Protein AF-A0A812NXV0-F1 (afdb_monomer_lite)

Structure (mmCIF, N/CA/C/O backbone):
data_AF-A0A812NXV0-F1
#
_entry.id   AF-A0A812NXV0-F1
#
loop_
_atom_site.group_PDB
_atom_site.id
_atom_site.type_symbol
_atom_site.label_atom_id
_atom_site.label_alt_id
_atom_site.label_comp_id
_atom_site.label_asym_id
_atom_site.label_entity_id
_atom_site.label_seq_id
_atom_site.pdbx_PDB_ins_code
_atom_site.Cartn_x
_atom_site.Cartn_y
_atom_site.Cartn_z
_atom_site.occupancy
_atom_site.B_iso_or_equiv
_atom_site.auth_seq_id
_atom_site.auth_comp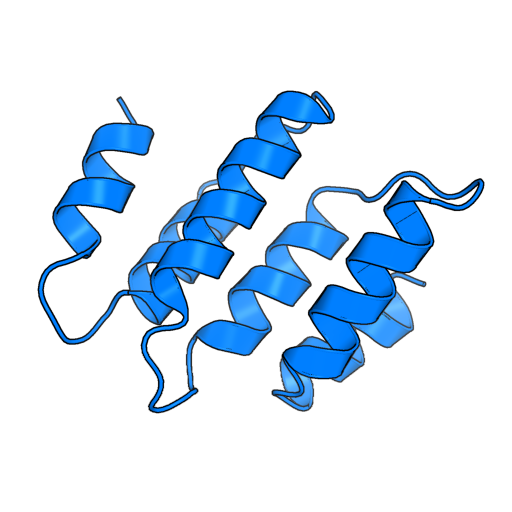_id
_atom_site.auth_asym_id
_atom_site.auth_atom_id
_atom_site.pdbx_PDB_model_num
ATOM 1 N N . PHE A 1 1 ? -2.614 -4.226 16.600 1.00 54.28 1 PHE A N 1
ATOM 2 C CA . PHE A 1 1 ? -2.593 -4.384 15.134 1.00 54.28 1 PHE A CA 1
ATOM 3 C C . PHE A 1 1 ? -1.735 -3.327 14.436 1.00 54.28 1 PHE A C 1
ATOM 5 O O . PHE A 1 1 ? -0.811 -3.714 13.737 1.00 54.28 1 PHE A O 1
ATOM 12 N N . ASN A 1 2 ? -1.888 -2.021 14.699 1.00 51.44 2 ASN A N 1
ATOM 13 C CA . ASN A 1 2 ? -0.991 -1.010 14.092 1.00 51.44 2 ASN A CA 1
ATOM 14 C C . ASN A 1 2 ? 0.513 -1.221 14.410 1.00 51.44 2 ASN A C 1
ATOM 16 O O . ASN A 1 2 ? 1.370 -0.933 13.580 1.00 51.44 2 ASN A O 1
ATOM 20 N N . SER A 1 3 ? 0.846 -1.781 15.579 1.00 57.59 3 SER A N 1
ATOM 21 C CA . SER A 1 3 ? 2.232 -2.066 15.989 1.00 57.59 3 SER A CA 1
ATOM 22 C C . SER A 1 3 ? 2.872 -3.237 15.233 1.00 57.59 3 SER A C 1
ATOM 24 O O . SER A 1 3 ? 4.075 -3.222 14.992 1.00 57.59 3 SER A O 1
ATOM 26 N N . THR A 1 4 ? 2.084 -4.247 14.848 1.00 59.91 4 THR A N 1
ATOM 27 C CA . THR A 1 4 ? 2.578 -5.393 14.068 1.00 59.91 4 THR A CA 1
ATOM 28 C C . THR A 1 4 ? 2.756 -5.008 12.605 1.00 59.91 4 THR A C 1
ATOM 30 O O . THR A 1 4 ? 3.765 -5.371 12.016 1.00 59.91 4 THR A O 1
ATOM 33 N N . LEU A 1 5 ? 1.849 -4.193 12.054 1.00 59.78 5 LEU A N 1
ATOM 34 C CA . LEU A 1 5 ? 1.981 -3.608 10.716 1.00 59.78 5 LEU A CA 1
ATOM 35 C C . LEU A 1 5 ? 3.256 -2.769 10.589 1.00 59.78 5 LEU A C 1
ATOM 37 O O . LEU A 1 5 ? 4.080 -3.054 9.728 1.00 59.78 5 LEU A O 1
ATOM 41 N N . SER A 1 6 ? 3.492 -1.818 11.498 1.00 57.44 6 SER A N 1
ATOM 42 C CA . SER A 1 6 ? 4.716 -1.000 11.468 1.00 57.44 6 SER A CA 1
ATOM 43 C C . SER A 1 6 ? 6.000 -1.853 11.500 1.00 57.44 6 SER A C 1
ATOM 45 O O . SER A 1 6 ? 6.940 -1.597 10.750 1.00 57.44 6 SER A O 1
ATOM 47 N N . GLY A 1 7 ? 6.013 -2.947 12.275 1.00 56.12 7 GLY A N 1
ATOM 48 C CA . GLY A 1 7 ? 7.122 -3.910 12.271 1.00 56.12 7 GLY A CA 1
ATOM 49 C C . GLY A 1 7 ? 7.282 -4.689 10.955 1.00 56.12 7 GLY A C 1
ATOM 50 O O . GLY A 1 7 ? 8.405 -5.005 10.568 1.00 56.12 7 GLY A O 1
ATOM 51 N N . LEU A 1 8 ? 6.188 -4.968 10.239 1.00 58.75 8 LEU A N 1
ATOM 52 C CA . LEU A 1 8 ? 6.203 -5.633 8.929 1.00 58.75 8 LEU A CA 1
ATOM 53 C C . LEU A 1 8 ? 6.697 -4.713 7.805 1.00 58.75 8 LEU A C 1
ATOM 55 O O . LEU A 1 8 ? 7.397 -5.194 6.914 1.00 58.75 8 LEU A O 1
ATOM 59 N N . ALA A 1 9 ? 6.418 -3.404 7.881 1.00 53.97 9 ALA A N 1
ATOM 60 C CA . ALA A 1 9 ? 7.007 -2.414 6.973 1.00 53.97 9 ALA A CA 1
ATOM 61 C C . ALA A 1 9 ? 8.537 -2.397 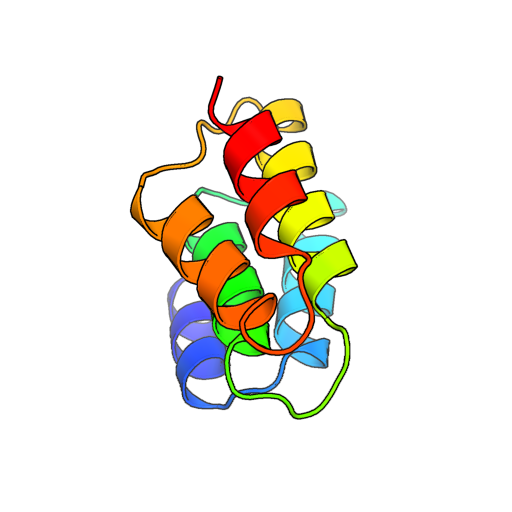7.089 1.00 53.97 9 ALA A C 1
ATOM 63 O O . ALA A 1 9 ? 9.240 -2.392 6.082 1.00 53.97 9 ALA A O 1
ATOM 64 N N . VAL A 1 10 ? 9.054 -2.462 8.321 1.00 55.09 10 VAL A N 1
ATOM 65 C CA . VAL A 1 10 ? 10.501 -2.529 8.588 1.00 55.09 10 VAL A CA 1
ATOM 66 C C . VAL A 1 10 ? 11.084 -3.888 8.174 1.00 55.09 10 VAL A C 1
ATOM 68 O O . VAL A 1 10 ? 12.229 -3.963 7.737 1.00 55.09 10 VAL A O 1
ATOM 71 N N . GLY A 1 11 ? 10.291 -4.959 8.268 1.00 58.31 11 GLY A N 1
ATOM 72 C CA . GLY A 1 11 ? 10.686 -6.319 7.897 1.00 58.31 11 GLY A CA 1
ATOM 73 C C . GLY A 1 11 ? 10.616 -6.648 6.401 1.00 58.31 11 GLY A C 1
ATOM 74 O O . GLY A 1 11 ? 11.068 -7.726 6.023 1.00 58.31 11 GLY A O 1
ATOM 75 N N . ARG A 1 12 ? 10.064 -5.761 5.553 1.00 62.91 12 ARG A N 1
ATOM 76 C CA . ARG A 1 12 ? 9.893 -5.973 4.095 1.00 62.91 12 ARG A CA 1
ATOM 77 C C . ARG A 1 12 ? 9.168 -7.282 3.726 1.00 62.91 12 ARG A C 1
ATOM 79 O O . ARG A 1 12 ? 9.391 -7.854 2.659 1.00 62.91 12 ARG A O 1
ATOM 86 N N . CYS A 1 13 ? 8.303 -7.776 4.611 1.00 72.38 13 CYS A N 1
ATOM 87 C CA . CYS A 1 13 ? 7.522 -8.992 4.384 1.00 72.38 13 CYS A CA 1
ATOM 88 C C . CYS A 1 13 ? 6.163 -8.629 3.786 1.00 72.38 13 CYS A C 1
ATOM 90 O O . CYS A 1 13 ? 5.171 -8.555 4.516 1.00 72.38 13 CYS A O 1
ATOM 92 N N . TRP A 1 14 ? 6.129 -8.397 2.475 1.00 77.25 14 TRP A N 1
ATOM 93 C CA . TRP A 1 14 ? 4.899 -8.030 1.779 1.00 77.25 14 TRP A CA 1
ATOM 94 C C . TRP A 1 14 ? 3.805 -9.086 1.929 1.00 77.25 14 TRP A C 1
ATOM 96 O O . TRP A 1 14 ? 2.683 -8.715 2.250 1.00 77.25 14 TRP A O 1
ATOM 106 N N . ASP A 1 15 ? 4.150 -10.378 1.859 1.00 77.25 15 ASP A N 1
ATOM 107 C CA . ASP A 1 15 ? 3.202 -11.493 2.010 1.00 77.25 15 ASP A CA 1
ATOM 108 C C . ASP A 1 15 ? 2.409 -11.418 3.320 1.00 77.25 15 ASP A C 1
ATOM 110 O O . ASP A 1 15 ? 1.211 -11.676 3.373 1.00 77.25 15 ASP A O 1
ATOM 114 N N . ARG A 1 16 ? 3.091 -11.059 4.415 1.00 78.62 16 ARG A N 1
ATOM 115 C CA . ARG A 1 16 ? 2.460 -10.932 5.733 1.00 78.62 16 ARG A CA 1
ATOM 116 C C . ARG A 1 16 ? 1.641 -9.657 5.849 1.00 78.62 16 ARG A C 1
ATOM 118 O O . ARG A 1 16 ? 0.644 -9.654 6.563 1.00 78.62 16 ARG A O 1
ATOM 125 N N . ALA A 1 17 ? 2.079 -8.577 5.206 1.00 80.25 17 ALA A N 1
ATOM 126 C CA . ALA A 1 17 ? 1.350 -7.318 5.217 1.00 80.25 17 ALA A CA 1
ATOM 127 C C . ALA A 1 17 ? 0.033 -7.430 4.430 1.00 80.25 17 ALA A C 1
ATOM 129 O O . ALA A 1 17 ? -0.992 -6.949 4.909 1.00 80.25 17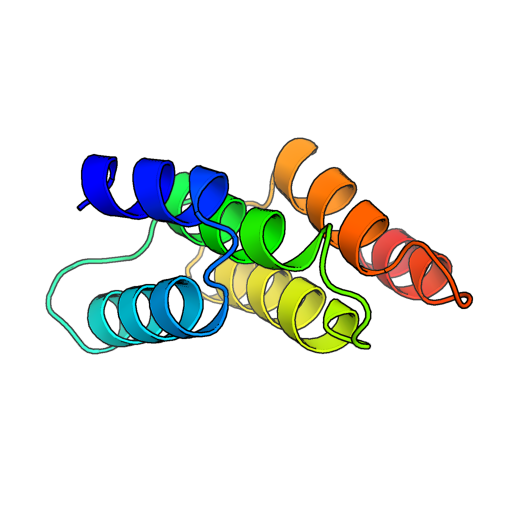 ALA A O 1
ATOM 130 N N . THR A 1 18 ? 0.030 -8.121 3.285 1.00 80.44 18 THR A N 1
ATOM 131 C CA . THR A 1 18 ? -1.192 -8.421 2.521 1.00 80.44 18 THR A CA 1
ATOM 132 C C . THR A 1 18 ? -2.116 -9.377 3.262 1.00 80.44 18 THR A C 1
ATOM 134 O O . THR A 1 18 ? -3.291 -9.055 3.407 1.00 80.44 18 THR A O 1
ATOM 137 N N . LEU A 1 19 ? -1.598 -10.482 3.813 1.00 83.38 19 LEU A N 1
ATOM 138 C CA . LEU A 1 19 ? -2.395 -11.409 4.632 1.00 83.38 19 LEU A CA 1
ATOM 139 C C . LEU A 1 19 ? -3.087 -10.698 5.796 1.00 83.38 19 LEU A C 1
ATOM 141 O O . LEU A 1 19 ? -4.276 -10.885 6.023 1.00 83.38 19 LEU A O 1
ATOM 145 N N . LEU A 1 20 ? -2.359 -9.843 6.515 1.00 82.56 20 LEU A N 1
ATOM 146 C CA . LEU A 1 20 ? -2.918 -9.122 7.653 1.00 82.56 20 LEU A CA 1
ATOM 147 C C . LEU A 1 20 ? -3.975 -8.096 7.227 1.00 82.56 20 LEU A C 1
ATOM 149 O O . LEU A 1 20 ? -4.973 -7.921 7.921 1.00 82.56 20 LEU A O 1
ATOM 153 N N . LEU A 1 21 ? -3.771 -7.420 6.093 1.00 83.31 21 LEU A N 1
ATOM 154 C CA . LEU A 1 21 ? -4.764 -6.510 5.525 1.00 83.31 21 LEU A CA 1
ATOM 155 C C . LEU A 1 21 ? -6.049 -7.270 5.163 1.00 83.31 21 LEU A C 1
ATOM 157 O O . LEU A 1 21 ? -7.147 -6.805 5.458 1.00 83.31 21 LEU A O 1
ATOM 161 N N . GLU A 1 22 ? -5.915 -8.452 4.570 1.00 83.81 22 GLU A N 1
ATOM 162 C CA . GLU A 1 22 ? -7.039 -9.303 4.191 1.00 83.81 22 GLU A CA 1
ATOM 163 C C . GLU A 1 22 ? -7.777 -9.859 5.419 1.00 83.81 22 GLU A C 1
ATOM 165 O O . GLU A 1 22 ? -9.004 -9.787 5.480 1.00 83.81 22 GLU A O 1
ATOM 170 N N . GLU A 1 23 ? -7.049 -10.300 6.450 1.00 84.94 23 GLU A N 1
ATOM 171 C CA . GLU A 1 23 ? -7.623 -10.697 7.743 1.00 84.94 23 GLU A CA 1
ATOM 172 C C . GLU A 1 23 ? -8.383 -9.549 8.419 1.00 84.94 23 GLU A C 1
ATOM 174 O O . GLU A 1 23 ? -9.433 -9.777 9.020 1.00 84.94 23 GLU A O 1
ATOM 179 N N . MET A 1 24 ? -7.892 -8.310 8.317 1.00 83.75 24 MET A N 1
ATOM 180 C CA . MET A 1 24 ? -8.612 -7.135 8.816 1.00 83.75 24 MET A CA 1
ATOM 181 C C . MET A 1 24 ? -9.913 -6.932 8.027 1.00 83.75 24 MET A C 1
ATOM 183 O O . MET A 1 24 ? -10.980 -6.827 8.626 1.00 83.75 24 MET A O 1
ATOM 187 N N . ARG A 1 25 ? -9.868 -6.995 6.691 1.00 81.44 25 ARG A N 1
ATOM 188 C CA . ARG A 1 25 ? -11.064 -6.840 5.839 1.00 81.44 25 ARG A CA 1
ATOM 189 C C . ARG A 1 25 ? -12.115 -7.932 6.044 1.00 81.44 25 ARG A C 1
ATOM 191 O O . ARG A 1 25 ? -13.304 -7.638 5.973 1.00 81.44 25 ARG A O 1
ATOM 198 N N . GLN A 1 26 ? -11.696 -9.176 6.277 1.00 83.31 26 GLN A N 1
ATOM 199 C CA . GLN A 1 26 ? -12.606 -10.305 6.519 1.00 83.31 26 GLN A CA 1
ATOM 200 C C . GLN A 1 26 ? -13.028 -10.439 7.990 1.00 83.31 26 GLN A C 1
ATOM 202 O O . GLN A 1 26 ? -13.988 -11.145 8.306 1.00 83.31 26 GLN A O 1
ATOM 207 N N . GLY A 1 27 ? -12.304 -9.790 8.898 1.00 81.19 27 GLY A N 1
ATOM 208 C CA . GLY A 1 27 ? -12.552 -9.818 10.330 1.00 81.19 27 GLY A CA 1
ATOM 209 C C . GLY A 1 27 ? -13.431 -8.665 10.826 1.00 81.19 27 GLY A C 1
ATOM 210 O O . GLY A 1 27 ? -13.927 -7.844 10.059 1.00 81.19 27 GLY A O 1
ATOM 211 N N . PRO A 1 28 ? -13.608 -8.552 12.153 1.00 76.62 28 PRO A N 1
ATOM 212 C CA . PRO A 1 28 ? -14.348 -7.449 12.766 1.00 76.62 28 PRO A CA 1
ATOM 213 C C . PRO A 1 28 ? -13.547 -6.133 12.829 1.00 76.62 28 PRO A C 1
ATOM 215 O O . PRO A 1 28 ? -14.008 -5.172 13.443 1.00 76.62 28 PRO A O 1
ATOM 218 N N . ILE A 1 29 ? -12.327 -6.087 12.277 1.00 79.69 29 ILE A N 1
ATOM 219 C CA . ILE A 1 29 ? -11.390 -4.967 12.429 1.00 79.69 29 ILE A CA 1
ATOM 220 C C . ILE A 1 29 ? -11.226 -4.256 11.092 1.00 79.69 29 ILE A C 1
ATOM 222 O O . ILE A 1 29 ? -10.477 -4.710 10.240 1.00 79.69 29 ILE A O 1
ATOM 226 N N . THR A 1 30 ? -11.830 -3.085 10.939 1.00 80.19 30 THR A N 1
ATOM 227 C CA . THR A 1 30 ? -11.691 -2.300 9.710 1.00 80.19 30 THR A CA 1
ATOM 228 C C . THR A 1 30 ? -10.234 -1.851 9.508 1.00 80.19 30 THR A C 1
ATOM 230 O O . THR A 1 30 ? -9.646 -1.261 10.429 1.00 80.19 30 THR A O 1
ATOM 233 N N . PRO A 1 31 ? -9.624 -2.103 8.333 1.00 82.06 31 PRO A N 1
ATOM 234 C CA . PRO A 1 31 ? -8.341 -1.510 7.992 1.00 82.06 31 PRO A CA 1
ATOM 235 C C . PRO A 1 31 ? -8.438 0.016 8.016 1.00 82.06 31 PRO A C 1
ATOM 237 O O . PRO A 1 31 ? -9.498 0.599 7.813 1.00 82.06 31 PRO A O 1
ATOM 240 N N . ASN A 1 32 ? -7.317 0.680 8.269 1.00 83.81 32 ASN A N 1
ATOM 241 C CA . ASN A 1 32 ? -7.224 2.139 8.267 1.00 83.81 32 ASN A CA 1
ATOM 242 C C . ASN A 1 32 ? -6.126 2.601 7.301 1.00 83.81 32 ASN A C 1
ATOM 244 O O . ASN A 1 32 ? -5.358 1.787 6.785 1.00 83.81 32 ASN A O 1
ATOM 248 N N . VAL A 1 33 ? -6.009 3.918 7.108 1.00 83.62 33 VAL A N 1
ATOM 249 C CA . VAL A 1 33 ? -4.990 4.530 6.232 1.00 83.62 33 VAL A CA 1
ATOM 250 C C . VAL A 1 33 ? -3.578 4.027 6.547 1.00 83.62 33 VAL A C 1
ATOM 252 O O . VAL A 1 33 ? -2.806 3.721 5.644 1.00 83.62 33 VAL A O 1
ATOM 255 N N . ILE A 1 34 ? -3.251 3.860 7.832 1.00 82.00 34 ILE A N 1
ATOM 256 C CA . ILE A 1 34 ? -1.940 3.361 8.268 1.00 82.00 34 ILE A CA 1
ATOM 257 C C . ILE A 1 34 ? -1.716 1.919 7.800 1.00 82.00 34 ILE A C 1
ATOM 259 O O . ILE A 1 34 ? -0.611 1.582 7.379 1.00 82.00 34 ILE A O 1
ATOM 263 N N . SER A 1 35 ? -2.744 1.071 7.857 1.00 83.81 35 SER A N 1
ATOM 264 C CA . SER A 1 35 ? -2.661 -0.340 7.464 1.00 83.81 35 SER A CA 1
ATOM 265 C C . SER A 1 35 ? -2.347 -0.474 5.980 1.00 83.81 35 SER A C 1
ATOM 267 O O . SER A 1 35 ? -1.389 -1.151 5.619 1.00 83.81 35 SER A O 1
ATOM 269 N N . TYR A 1 36 ? -3.064 0.272 5.142 1.00 85.62 36 TYR A N 1
ATOM 270 C CA . TYR A 1 36 ? -2.806 0.320 3.708 1.00 85.62 36 TYR A CA 1
ATOM 271 C C . TYR A 1 36 ? -1.430 0.907 3.375 1.00 85.62 36 TYR A C 1
ATOM 273 O O . TYR A 1 36 ? -0.670 0.290 2.634 1.00 85.62 36 TYR A O 1
ATOM 281 N N . ASN A 1 37 ? -1.054 2.037 3.983 1.00 82.88 37 ASN A N 1
ATOM 282 C CA . ASN A 1 37 ? 0.263 2.648 3.769 1.00 82.88 37 ASN A CA 1
ATOM 283 C C . ASN A 1 37 ? 1.413 1.717 4.148 1.00 82.88 37 ASN A C 1
ATOM 285 O O . ASN A 1 37 ? 2.435 1.670 3.465 1.00 82.88 37 ASN A O 1
ATOM 289 N N . THR A 1 38 ? 1.237 0.946 5.218 1.00 82.88 38 THR A N 1
ATOM 290 C CA . THR A 1 38 ? 2.211 -0.058 5.643 1.00 82.88 38 THR A CA 1
ATOM 291 C C . THR A 1 38 ? 2.354 -1.1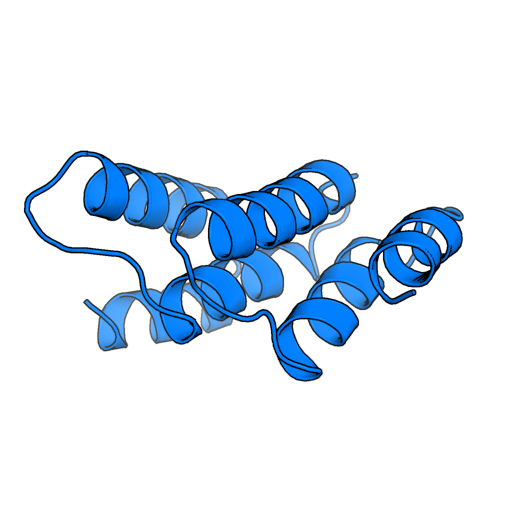61 4.593 1.00 82.88 38 THR A C 1
ATOM 293 O O . THR A 1 38 ? 3.478 -1.502 4.219 1.00 82.88 38 THR A O 1
ATOM 296 N N . THR A 1 39 ? 1.239 -1.693 4.088 1.00 83.88 39 THR A N 1
ATOM 297 C CA . THR A 1 39 ? 1.253 -2.725 3.044 1.00 83.88 39 THR A CA 1
ATOM 298 C C . THR A 1 39 ? 1.902 -2.199 1.768 1.00 83.88 39 THR A C 1
ATOM 300 O O . THR A 1 39 ? 2.825 -2.828 1.258 1.00 83.88 39 THR A O 1
ATOM 303 N N . ILE A 1 40 ? 1.546 -0.991 1.326 1.00 82.12 40 ILE A N 1
ATOM 304 C CA . ILE A 1 40 ? 2.158 -0.350 0.154 1.00 82.12 40 ILE A CA 1
ATOM 305 C C . ILE A 1 40 ? 3.671 -0.152 0.361 1.00 82.12 40 ILE A C 1
ATOM 307 O O . ILE A 1 40 ? 4.469 -0.447 -0.527 1.00 82.12 40 ILE A O 1
ATOM 311 N N . SER A 1 41 ? 4.088 0.281 1.556 1.00 80.25 41 SER A N 1
ATOM 312 C CA . SER A 1 41 ? 5.503 0.457 1.908 1.00 80.25 41 SER A CA 1
ATOM 313 C C . SER A 1 41 ? 6.304 -0.838 1.871 1.00 80.25 41 SER A C 1
ATOM 315 O O . SER A 1 41 ? 7.506 -0.788 1.611 1.00 80.25 41 SER A O 1
ATOM 317 N N . SER A 1 42 ? 5.678 -1.986 2.126 1.00 81.19 42 SER A N 1
ATOM 318 C CA . SER A 1 42 ? 6.365 -3.279 2.080 1.00 81.19 42 SER A CA 1
ATOM 319 C C . SER A 1 42 ? 6.776 -3.696 0.658 1.00 81.19 42 SER A C 1
ATOM 321 O O . SER A 1 42 ? 7.707 -4.487 0.509 1.00 81.19 42 SER A O 1
ATOM 323 N N .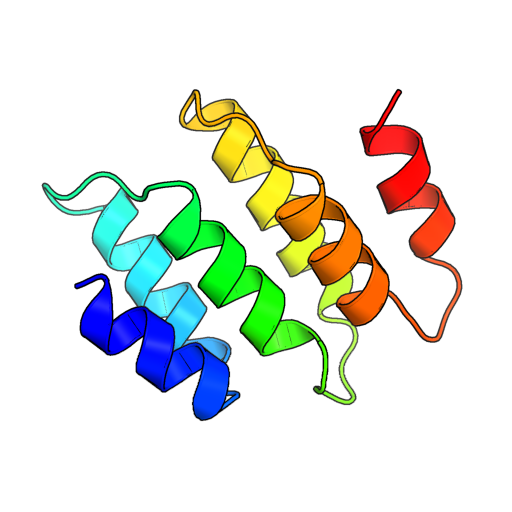 PHE A 1 43 ? 6.149 -3.117 -0.375 1.00 78.12 43 PHE A N 1
ATOM 324 C CA . PHE A 1 43 ? 6.434 -3.400 -1.785 1.00 78.12 43 PHE A CA 1
ATOM 325 C C . PHE A 1 43 ? 7.573 -2.553 -2.381 1.00 78.12 43 PHE A C 1
ATOM 327 O O . PHE A 1 43 ? 8.078 -2.884 -3.447 1.00 78.12 43 PHE A O 1
ATOM 334 N N . VAL A 1 44 ? 7.987 -1.462 -1.722 1.00 74.44 44 VAL A N 1
ATOM 335 C CA . VAL A 1 44 ? 8.876 -0.434 -2.307 1.00 74.44 44 VAL A CA 1
ATOM 336 C C . VAL A 1 44 ? 10.280 -0.934 -2.650 1.00 74.44 44 VAL A C 1
ATOM 338 O O . VAL A 1 44 ? 10.876 -0.466 -3.614 1.00 74.44 44 VAL A O 1
ATOM 341 N N . ASP A 1 45 ? 10.815 -1.862 -1.862 1.00 67.75 45 ASP A N 1
ATOM 342 C CA . ASP A 1 45 ? 12.208 -2.313 -1.976 1.00 67.75 45 ASP A CA 1
ATOM 343 C C . ASP A 1 45 ? 12.336 -3.740 -2.535 1.00 67.75 45 ASP A C 1
ATOM 345 O O . ASP A 1 45 ? 13.399 -4.356 -2.433 1.00 67.75 45 ASP A O 1
ATOM 349 N N . TRP A 1 46 ? 11.250 -4.297 -3.074 1.00 68.44 46 TRP A N 1
ATOM 350 C CA . TRP A 1 46 ? 11.245 -5.637 -3.650 1.00 68.44 46 TRP A CA 1
ATOM 351 C C . TRP A 1 46 ? 11.558 -5.595 -5.148 1.00 68.44 46 TRP A C 1
ATOM 353 O O . TRP A 1 46 ? 10.989 -4.798 -5.882 1.00 68.44 46 TRP A O 1
ATOM 363 N N . GLU A 1 47 ? 12.422 -6.499 -5.626 1.00 64.31 47 GLU A N 1
ATOM 364 C CA . GLU A 1 47 ? 12.822 -6.593 -7.047 1.00 64.31 47 GLU A CA 1
ATOM 365 C C . GLU A 1 47 ? 11.700 -7.091 -7.993 1.00 64.31 47 GLU A C 1
ATOM 367 O O . GLU A 1 47 ? 11.951 -7.360 -9.168 1.00 64.31 47 GLU A O 1
ATOM 372 N N . GLY A 1 48 ? 10.462 -7.234 -7.505 1.00 65.25 48 GLY A N 1
ATOM 373 C CA . GLY A 1 48 ? 9.313 -7.710 -8.281 1.00 65.25 48 GLY A CA 1
ATOM 374 C C . GLY A 1 48 ? 8.386 -6.590 -8.761 1.00 65.25 48 GLY A C 1
ATOM 375 O O . GLY A 1 48 ? 8.353 -5.502 -8.193 1.00 65.25 48 GLY A O 1
ATOM 376 N N . ASP A 1 49 ? 7.576 -6.881 -9.783 1.00 70.81 49 ASP A N 1
ATOM 377 C CA . ASP A 1 49 ? 6.513 -5.991 -10.273 1.00 70.81 49 ASP A CA 1
ATOM 378 C C . ASP A 1 49 ? 5.306 -5.998 -9.311 1.00 70.81 49 ASP A C 1
ATOM 380 O O . ASP A 1 49 ? 4.224 -6.486 -9.629 1.00 70.81 49 ASP A O 1
ATOM 384 N N . PHE A 1 50 ? 5.494 -5.459 -8.103 1.00 76.88 50 PHE A N 1
ATOM 385 C CA . PHE A 1 50 ? 4.445 -5.351 -7.078 1.00 76.88 50 PHE A CA 1
ATOM 386 C C . PHE A 1 50 ? 3.591 -4.084 -7.204 1.00 76.88 50 PHE A C 1
ATOM 388 O O . PHE A 1 50 ? 2.644 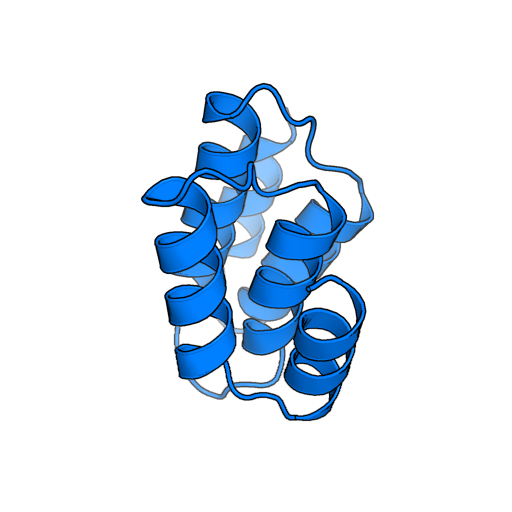-3.876 -6.446 1.00 76.88 50 PHE A O 1
ATOM 395 N N . TRP A 1 51 ? 3.889 -3.244 -8.191 1.00 75.50 51 TRP A N 1
ATOM 396 C CA . TRP A 1 51 ? 3.141 -2.026 -8.472 1.00 75.50 51 TRP A CA 1
ATOM 397 C C . TRP A 1 51 ? 1.636 -2.235 -8.720 1.00 75.50 51 TRP A C 1
ATOM 399 O O . TRP A 1 51 ? 0.877 -1.382 -8.260 1.00 75.50 51 TRP A O 1
ATOM 409 N N . PRO A 1 52 ? 1.151 -3.335 -9.346 1.00 80.50 52 PRO A N 1
ATOM 410 C CA . PRO A 1 52 ? -0.286 -3.541 -9.507 1.00 80.50 52 PRO A CA 1
ATOM 411 C C . PRO A 1 52 ? -0.976 -3.729 -8.153 1.00 80.50 52 PRO A C 1
ATOM 413 O O . PRO A 1 52 ? -2.026 -3.144 -7.924 1.00 80.50 52 PRO A O 1
ATOM 416 N N . TYR A 1 53 ? -0.341 -4.451 -7.223 1.00 80.94 53 TYR A N 1
ATOM 417 C CA . TYR A 1 53 ? -0.854 -4.639 -5.861 1.00 80.94 53 TYR A CA 1
ATOM 418 C C . TYR A 1 53 ? -0.841 -3.337 -5.055 1.00 80.94 53 TYR A C 1
ATOM 420 O O . TYR A 1 53 ? -1.743 -3.085 -4.258 1.00 80.94 53 TYR A O 1
ATOM 428 N N . ALA A 1 54 ? 0.162 -2.480 -5.270 1.00 82.12 54 ALA A N 1
ATOM 429 C CA . ALA A 1 54 ? 0.198 -1.157 -4.657 1.00 82.12 54 ALA A CA 1
ATOM 430 C C . ALA A 1 54 ? -0.953 -0.261 -5.153 1.00 82.12 54 ALA A C 1
ATOM 432 O O . ALA A 1 54 ? -1.549 0.456 -4.351 1.00 82.12 54 ALA A O 1
ATOM 433 N N . LEU A 1 55 ? -1.291 -0.319 -6.447 1.00 82.19 55 LEU A N 1
ATOM 434 C CA . LEU A 1 55 ? -2.447 0.393 -7.002 1.00 82.19 55 LEU A CA 1
ATOM 435 C C . LEU A 1 55 ? -3.773 -0.188 -6.513 1.00 82.19 55 LEU A C 1
ATOM 437 O O . LEU A 1 55 ? -4.649 0.574 -6.115 1.00 82.19 55 LEU A O 1
ATOM 441 N N . GLU A 1 56 ? -3.897 -1.513 -6.471 1.00 85.25 56 GLU A N 1
ATOM 442 C CA . GLU A 1 56 ? -5.071 -2.186 -5.912 1.00 85.25 56 GLU A CA 1
ATOM 443 C C . GLU A 1 56 ? -5.295 -1.755 -4.458 1.00 85.25 56 GLU A C 1
ATOM 445 O O . GLU A 1 56 ? -6.406 -1.398 -4.087 1.00 85.25 56 GLU A O 1
ATOM 450 N N . CYS A 1 57 ? -4.237 -1.656 -3.645 1.00 85.19 57 CYS A N 1
ATOM 451 C CA . CYS A 1 57 ? -4.342 -1.124 -2.285 1.00 85.19 57 CYS A CA 1
ATOM 452 C C . CYS A 1 57 ? -4.902 0.311 -2.248 1.00 85.19 57 CYS A C 1
ATOM 454 O O . CYS A 1 57 ? -5.708 0.616 -1.372 1.00 85.19 57 CYS A O 1
ATOM 456 N N . LEU A 1 58 ? -4.518 1.187 -3.184 1.00 84.62 58 LEU A N 1
ATOM 457 C CA . LEU A 1 58 ? -5.062 2.551 -3.269 1.00 84.62 58 LEU A CA 1
ATOM 458 C C . LEU A 1 58 ? -6.544 2.562 -3.667 1.00 84.62 58 LEU A C 1
ATOM 460 O O . LEU A 1 58 ? -7.311 3.378 -3.153 1.00 84.62 58 LEU A O 1
ATOM 464 N N . GLU A 1 59 ? -6.961 1.672 -4.566 1.00 85.38 59 GLU A N 1
ATOM 465 C CA . GLU A 1 59 ? -8.372 1.517 -4.933 1.00 85.38 59 GLU A CA 1
ATOM 466 C C . GLU A 1 59 ? -9.192 0.945 -3.775 1.00 85.38 59 GLU A C 1
ATOM 468 O O . GLU A 1 59 ? -10.266 1.458 -3.467 1.00 85.38 59 GLU A O 1
ATOM 473 N N . LEU A 1 60 ? -8.658 -0.057 -3.077 1.00 85.06 60 LEU A N 1
ATOM 474 C CA . LEU A 1 60 ? -9.275 -0.644 -1.893 1.00 85.06 60 LEU A CA 1
ATOM 475 C C . LEU A 1 60 ? -9.447 0.381 -0.767 1.00 85.06 60 LEU A C 1
ATOM 477 O O . LEU A 1 60 ? -10.495 0.395 -0.132 1.00 85.06 60 LEU A O 1
ATOM 481 N N . MET A 1 61 ? -8.486 1.292 -0.567 1.00 87.44 61 MET A N 1
ATOM 482 C CA . MET A 1 61 ? -8.668 2.425 0.347 1.00 87.44 61 MET A CA 1
ATOM 483 C C . MET A 1 61 ? -9.897 3.250 -0.033 1.00 87.44 61 MET A C 1
ATOM 485 O O . MET A 1 61 ? -10.737 3.506 0.822 1.00 87.44 61 MET A O 1
ATOM 489 N N . ARG A 1 62 ? -10.038 3.622 -1.313 1.00 84.25 62 ARG A N 1
ATOM 490 C CA . ARG A 1 62 ? -11.194 4.401 -1.785 1.00 84.25 62 ARG A CA 1
ATOM 491 C C . ARG A 1 62 ? -12.512 3.651 -1.586 1.00 84.25 62 ARG A C 1
ATOM 493 O O . ARG A 1 62 ? -13.501 4.276 -1.215 1.00 84.25 62 ARG A O 1
ATOM 500 N N . LEU A 1 63 ? -12.522 2.338 -1.829 1.00 85.56 63 LEU A N 1
ATOM 501 C CA . LEU A 1 63 ? -13.692 1.477 -1.619 1.00 85.56 63 LEU A CA 1
ATOM 502 C C . LEU A 1 63 ? -14.068 1.350 -0.141 1.00 85.56 63 LEU A C 1
ATOM 504 O O . LEU A 1 63 ? -15.252 1.324 0.179 1.00 85.56 63 LEU A O 1
ATOM 508 N N . ASP A 1 64 ? -13.079 1.329 0.748 1.00 83.00 64 ASP A N 1
ATOM 509 C CA . ASP A 1 64 ? -13.274 1.311 2.199 1.00 83.00 64 ASP A CA 1
ATOM 510 C C . ASP A 1 64 ? -13.550 2.728 2.770 1.00 83.00 64 ASP A C 1
ATOM 512 O O . ASP A 1 64 ? -13.426 2.948 3.974 1.00 83.00 64 ASP A O 1
ATOM 516 N N . GLU A 1 65 ? -13.906 3.703 1.919 1.00 85.62 65 GLU A N 1
ATOM 517 C CA . GLU A 1 65 ? -14.146 5.119 2.264 1.00 85.62 65 GLU A CA 1
ATOM 518 C C . GLU A 1 65 ? -12.944 5.820 2.935 1.00 85.62 65 GLU A C 1
ATOM 520 O O . GLU A 1 65 ? -13.073 6.855 3.593 1.00 85.62 65 GLU A O 1
ATOM 525 N N . LEU A 1 66 ? -11.738 5.284 2.741 1.00 85.19 66 LEU A N 1
ATOM 526 C CA . LEU A 1 66 ? -10.485 5.860 3.207 1.00 85.19 66 LEU A CA 1
ATOM 527 C C . LEU A 1 66 ? -9.856 6.697 2.100 1.00 85.19 66 LEU A C 1
ATOM 529 O O . LEU A 1 66 ? -9.676 6.256 0.966 1.00 85.19 66 LEU A O 1
ATOM 533 N N . GLN A 1 67 ? -9.458 7.918 2.442 1.00 83.12 67 GLN A N 1
ATOM 534 C CA . GLN A 1 67 ? -8.820 8.808 1.486 1.00 83.12 67 GLN A CA 1
ATOM 535 C C . GLN A 1 67 ? -7.313 8.517 1.438 1.00 83.12 67 GLN A C 1
ATOM 537 O O . GLN A 1 67 ? -6.640 8.687 2.460 1.00 83.12 67 GLN A O 1
ATOM 542 N N . PRO A 1 68 ? -6.765 8.071 0.290 1.00 81.50 68 PRO A N 1
ATOM 543 C CA . PRO A 1 68 ? -5.329 7.896 0.156 1.00 81.50 68 PRO A CA 1
ATOM 544 C C . PRO A 1 68 ? -4.638 9.253 0.274 1.00 81.50 68 PRO A C 1
ATOM 546 O O . PRO A 1 68 ? -5.060 10.238 -0.336 1.00 81.50 68 PRO A O 1
ATOM 549 N N . ASP A 1 69 ? -3.580 9.305 1.073 1.00 83.38 69 ASP A N 1
ATOM 550 C CA . ASP A 1 69 ? -2.794 10.511 1.295 1.00 83.38 69 ASP A CA 1
ATOM 551 C C . ASP A 1 69 ? -1.587 10.586 0.349 1.00 83.38 69 ASP A C 1
ATOM 553 O O . ASP A 1 69 ? -1.244 9.647 -0.374 1.00 83.38 69 ASP A O 1
ATOM 557 N N . LEU A 1 70 ? -0.902 11.731 0.367 1.00 79.75 70 LEU A N 1
ATOM 558 C CA . LEU A 1 70 ? 0.304 11.949 -0.433 1.00 79.75 70 LEU A CA 1
ATOM 559 C C . LEU A 1 70 ? 1.391 10.897 -0.140 1.00 79.75 70 LEU A C 1
ATOM 561 O O . LEU A 1 70 ? 2.201 10.580 -1.013 1.00 79.75 70 LEU A O 1
ATOM 565 N N . VAL A 1 71 ? 1.413 10.349 1.079 1.00 79.75 71 VAL A N 1
ATOM 566 C CA . VAL A 1 71 ? 2.320 9.260 1.451 1.00 79.75 71 VAL A CA 1
ATOM 567 C C . VAL A 1 71 ? 1.925 7.980 0.715 1.00 79.75 71 VAL A C 1
ATOM 569 O O . VAL A 1 71 ? 2.791 7.384 0.084 1.00 79.75 71 VAL A O 1
ATOM 572 N N . SER A 1 72 ? 0.644 7.607 0.699 1.00 80.56 72 SER A N 1
ATOM 573 C CA . SER A 1 72 ? 0.101 6.441 -0.016 1.00 80.56 72 SER A CA 1
ATOM 574 C C . SER A 1 72 ? 0.545 6.442 -1.480 1.00 80.56 72 SER A C 1
ATOM 576 O O . SER A 1 72 ? 1.167 5.490 -1.957 1.00 80.56 72 SER A O 1
ATOM 578 N N . PHE A 1 73 ? 0.314 7.561 -2.174 1.00 80.19 73 PHE A N 1
ATOM 579 C CA . PHE A 1 73 ? 0.661 7.722 -3.587 1.00 80.19 73 PHE A CA 1
ATOM 580 C C . PHE A 1 73 ? 2.167 7.694 -3.839 1.00 80.19 73 PHE A C 1
ATOM 582 O O . PHE A 1 73 ? 2.625 6.973 -4.722 1.00 80.19 73 PHE A O 1
ATOM 589 N N . ASN A 1 74 ? 2.959 8.430 -3.052 1.00 79.12 74 ASN A N 1
ATOM 590 C CA . ASN A 1 74 ? 4.416 8.414 -3.200 1.00 79.12 74 ASN A CA 1
ATOM 591 C C . ASN A 1 74 ? 4.999 7.023 -2.952 1.00 79.12 74 ASN A C 1
ATOM 593 O O . ASN A 1 74 ? 5.961 6.622 -3.601 1.00 79.12 74 ASN A O 1
ATOM 597 N N . THR A 1 75 ? 4.422 6.277 -2.017 1.00 78.31 75 THR A N 1
ATOM 598 C CA . THR A 1 75 ? 4.900 4.940 -1.671 1.00 78.31 75 THR A CA 1
ATOM 599 C C . THR A 1 75 ? 4.546 3.946 -2.781 1.00 78.31 75 THR A C 1
ATOM 601 O O . THR A 1 75 ? 5.412 3.187 -3.208 1.00 78.31 75 THR A O 1
ATOM 604 N N . ALA A 1 76 ? 3.338 4.028 -3.350 1.00 79.62 76 ALA A N 1
ATOM 605 C CA . ALA A 1 76 ? 2.945 3.239 -4.520 1.00 79.62 76 ALA A CA 1
ATOM 606 C C . ALA A 1 76 ? 3.799 3.567 -5.760 1.00 79.62 76 ALA A C 1
ATOM 608 O O . ALA A 1 76 ? 4.259 2.661 -6.450 1.00 79.62 76 ALA A O 1
ATOM 609 N N . LEU A 1 77 ? 4.101 4.850 -5.992 1.00 76.38 77 LEU A N 1
ATOM 610 C CA . LEU A 1 77 ? 5.004 5.304 -7.056 1.00 76.38 77 LEU A CA 1
ATOM 611 C C . LEU A 1 77 ? 6.419 4.742 -6.904 1.00 76.38 77 LEU A C 1
ATOM 613 O O . LEU A 1 77 ? 7.042 4.353 -7.890 1.00 76.38 77 LEU A O 1
ATOM 617 N N . ARG A 1 78 ? 6.936 4.692 -5.673 1.00 76.25 78 ARG A N 1
ATOM 618 C CA . ARG A 1 78 ? 8.253 4.112 -5.394 1.00 76.25 78 ARG A CA 1
ATOM 619 C C . ARG A 1 78 ? 8.266 2.599 -5.616 1.00 76.25 78 ARG A C 1
ATOM 621 O O . ARG A 1 78 ? 9.224 2.109 -6.199 1.00 76.25 78 ARG A O 1
ATOM 628 N N . ALA A 1 79 ? 7.198 1.889 -5.245 1.00 73.44 79 ALA A N 1
ATOM 629 C CA . ALA A 1 79 ? 7.022 0.472 -5.580 1.00 73.44 79 ALA A CA 1
ATOM 630 C C . ALA A 1 79 ? 6.881 0.234 -7.099 1.00 73.44 79 ALA A C 1
ATOM 632 O O . ALA A 1 79 ? 7.306 -0.793 -7.614 1.00 73.44 79 ALA A O 1
ATOM 633 N N . ALA A 1 80 ? 6.358 1.213 -7.842 1.00 72.06 80 ALA A N 1
ATOM 634 C CA . ALA A 1 80 ? 6.311 1.226 -9.308 1.00 72.06 80 ALA A CA 1
ATOM 635 C C . ALA A 1 80 ? 7.637 1.618 -9.992 1.00 72.06 80 ALA A C 1
ATOM 637 O O . ALA A 1 80 ? 7.739 1.636 -11.225 1.00 72.06 80 ALA A O 1
ATOM 638 N N . GLY A 1 81 ? 8.656 1.955 -9.200 1.00 63.06 81 GLY A N 1
ATOM 639 C CA . GLY A 1 81 ? 9.734 2.877 -9.542 1.00 63.06 81 GLY A CA 1
ATOM 640 C C . GLY A 1 81 ? 10.821 2.422 -10.517 1.00 63.06 81 GLY A C 1
ATOM 641 O O . GLY A 1 81 ? 11.856 3.077 -10.555 1.00 63.06 81 GLY A O 1
ATOM 642 N N . ALA A 1 82 ? 10.645 1.377 -11.330 1.00 52.62 82 ALA A N 1
ATOM 643 C CA . ALA A 1 82 ? 11.701 0.968 -12.270 1.00 52.62 82 ALA A CA 1
ATOM 644 C C . ALA A 1 82 ? 11.299 0.845 -13.750 1.00 52.62 82 ALA A C 1
ATOM 646 O O . ALA A 1 82 ? 12.195 0.831 -14.593 1.00 52.62 82 ALA A O 1
ATOM 647 N N . ARG A 1 83 ? 10.009 0.747 -14.124 1.00 52.44 83 ARG A N 1
ATOM 648 C CA . ARG A 1 83 ? 9.655 0.309 -15.501 1.00 52.44 83 ARG A CA 1
ATOM 649 C C . ARG A 1 83 ? 8.521 1.043 -16.231 1.00 52.44 83 ARG A C 1
ATOM 651 O O . ARG A 1 83 ? 8.107 0.592 -17.291 1.00 52.44 83 ARG A O 1
ATOM 658 N N . GLY A 1 84 ? 8.076 2.206 -15.750 1.00 55.81 84 GLY A N 1
ATOM 659 C CA . GLY A 1 84 ? 7.127 3.063 -16.490 1.00 55.81 84 GLY A CA 1
ATOM 660 C C . GLY A 1 84 ? 5.701 3.113 -15.933 1.00 55.81 84 GLY A C 1
ATOM 661 O O . GLY A 1 84 ? 4.886 3.882 -16.424 1.00 55.81 84 GLY A O 1
ATOM 662 N N . ALA A 1 85 ? 5.409 2.395 -14.848 1.00 59.84 85 ALA A N 1
ATOM 663 C CA . ALA A 1 85 ? 4.093 2.415 -14.201 1.00 59.84 85 ALA A CA 1
ATOM 664 C C . ALA A 1 85 ? 3.795 3.697 -13.386 1.00 59.84 85 ALA A C 1
ATOM 666 O O . ALA A 1 85 ? 2.671 3.886 -12.925 1.00 59.84 85 ALA A O 1
ATOM 667 N N . TRP A 1 86 ? 4.753 4.627 -13.256 1.00 62.19 86 TRP A N 1
ATOM 668 C CA . TRP A 1 86 ? 4.526 5.922 -12.594 1.00 62.19 86 TRP A CA 1
ATOM 669 C C . TRP A 1 86 ? 3.413 6.740 -13.262 1.00 62.19 86 TRP A C 1
ATOM 671 O O . TRP A 1 86 ? 2.696 7.469 -12.585 1.00 62.19 86 TRP A O 1
ATOM 681 N N . GLN A 1 87 ? 3.231 6.575 -14.574 1.00 60.97 87 GLN A N 1
ATOM 682 C CA . GLN A 1 87 ? 2.184 7.238 -15.354 1.00 60.97 87 GLN A CA 1
ATOM 683 C C . GLN A 1 87 ? 0.783 6.788 -14.918 1.00 60.97 87 GLN A C 1
ATOM 685 O O . GLN A 1 87 ? -0.123 7.612 -14.843 1.00 60.97 87 GLN A O 1
ATOM 690 N N . ALA A 1 88 ? 0.619 5.506 -14.571 1.00 62.53 88 ALA A N 1
ATOM 691 C CA . ALA A 1 88 ? -0.647 4.962 -14.081 1.00 62.53 88 ALA A CA 1
ATOM 692 C C . ALA A 1 88 ? -0.983 5.484 -12.675 1.00 62.53 88 ALA A C 1
ATOM 694 O O . ALA A 1 88 ? -2.116 5.883 -12.422 1.00 62.53 88 ALA A O 1
ATOM 695 N N . SER A 1 89 ? 0.009 5.564 -11.778 1.00 57.78 89 SER A N 1
ATOM 696 C CA . SER A 1 89 ? -0.180 6.208 -10.469 1.00 57.78 89 SER A CA 1
ATOM 697 C C . SER A 1 89 ? -0.516 7.694 -10.587 1.00 57.78 89 SER A C 1
ATOM 699 O O . SER A 1 89 ? -1.312 8.189 -9.797 1.00 57.78 89 SER A O 1
ATOM 701 N N . LEU A 1 90 ? 0.075 8.406 -11.552 1.00 64.12 90 LEU A N 1
ATOM 702 C CA . LEU A 1 90 ? -0.195 9.830 -11.757 1.00 64.12 90 LEU A CA 1
ATOM 703 C C . LEU A 1 90 ? -1.617 10.064 -12.286 1.00 64.12 90 LEU A C 1
ATOM 705 O O . LEU A 1 90 ? -2.292 10.970 -11.815 1.00 64.12 90 LEU A O 1
ATOM 709 N N . ALA A 1 91 ? -2.097 9.201 -13.187 1.00 65.88 91 ALA A N 1
ATOM 710 C CA . ALA A 1 91 ? -3.472 9.240 -13.689 1.00 65.88 91 ALA A CA 1
ATOM 711 C C . ALA A 1 91 ? -4.527 8.967 -12.602 1.00 65.88 91 ALA A C 1
ATOM 713 O O . ALA A 1 91 ? -5.644 9.454 -12.700 1.00 65.88 91 ALA A O 1
ATOM 714 N N . LEU A 1 92 ? -4.184 8.211 -11.555 1.00 62.84 92 LEU A N 1
ATOM 715 C CA . LEU A 1 92 ? -5.061 7.984 -10.399 1.00 62.84 92 LEU A CA 1
ATOM 716 C C . LEU A 1 92 ? -5.147 9.193 -9.451 1.00 62.84 92 LEU A C 1
ATOM 718 O O . LEU A 1 92 ? -6.003 9.198 -8.563 1.00 62.84 92 LEU A O 1
ATOM 722 N N . MET A 1 93 ? -4.248 10.172 -9.589 1.00 62.41 93 MET A N 1
ATOM 723 C CA . MET A 1 93 ? -4.192 11.361 -8.735 1.00 62.41 93 MET A CA 1
ATOM 724 C C . MET A 1 93 ? -5.051 12.528 -9.262 1.00 62.41 93 MET A C 1
ATOM 726 O O . MET A 1 93 ? -5.398 13.397 -8.462 1.00 62.41 93 MET A O 1
ATOM 730 N N . GLU A 1 94 ? -5.393 12.541 -10.559 1.00 51.22 94 GLU A N 1
ATOM 731 C CA . GLU A 1 94 ? -6.378 13.459 -11.175 1.00 51.22 94 GLU A CA 1
ATOM 732 C C . GLU A 1 94 ? -7.828 13.003 -10.942 1.00 51.22 94 GLU A C 1
ATOM 734 O O . GLU A 1 94 ? -8.693 13.899 -10.798 1.00 51.22 94 GLU A O 1
#

Sequence (94 aa):
FNSTLSGLAVGRCWDRATLLLEEMRQGPITPNVISYNTTISSFVDWEGDFWPYALECLELMRLDELQPDLVSFNTALRAAGARGAWQASLALME

Secondary structure (DSSP, 8-state):
-HHHHHHHHHHT-HHHHHHHHHHHHHTTS---HHHHHHHHHHTTT-SS--HHHHHHHHHHHHHTTPPPPHHHHHHHHHHTTTTTTHHHHHHTT-

Organism: NCBI:txid1628268

Foldseek 3Di:
DLVVLVVLLVVLPLVVLVVVCVCCVVDPHPDALSSLLSSLSSLLPDPDLCLVVLVVSCVVCVVSVHHHDPSSLVSSCSSNPDDPCNVVSVVVVD

Radius of gyration: 12.3 Å; chains: 1; bounding box: 27×25×32 Å

pLDDT: mean 74.16, std 10.82, range [51.22, 87.44]

InterPro domains:
  IPR002885 Pentatricopeptide repeat [PF13812] (2-45)
  IPR011990 Tetratricopeptide-like helical domain superfamily [G3DSA:1.25.40.10] (1-94)